Protein AF-A0A0Q9MGG8-F1 (afdb_monomer_lite)

Sequence (65 aa):
MEKHLKTIRSATSNRDRLPLQHDQAHAELVQVLCEAMAAQMPPADAAAAANMSLSELFNTLRKHG

Foldseek 3Di:
DVVLLVQLLVLLVVCPPDPVCVVVSLVSNLVSLVVCVVVVHDCCSSCVSNVHDSVVNVVSNVVVD

Structure (mmCIF, N/CA/C/O backbone):
data_AF-A0A0Q9MGG8-F1
#
_entry.id   AF-A0A0Q9MGG8-F1
#
loop_
_atom_site.group_PDB
_atom_site.id
_atom_site.type_symbol
_atom_site.label_atom_id
_atom_site.label_alt_id
_atom_site.label_comp_id
_atom_site.label_asym_id
_atom_site.label_entity_id
_atom_site.label_seq_id
_atom_site.pdbx_PDB_ins_code
_atom_site.Cartn_x
_atom_site.Cartn_y
_atom_site.Cartn_z
_atom_site.occupancy
_atom_site.B_iso_or_equiv
_atom_site.auth_seq_id
_atom_site.auth_comp_id
_atom_site.auth_asym_id
_atom_site.auth_atom_id
_atom_site.pdbx_PDB_model_num
ATOM 1 N N . MET A 1 1 ? 2.276 9.325 -14.099 1.00 59.12 1 MET A N 1
ATOM 2 C CA . MET A 1 1 ? 1.741 7.951 -13.970 1.00 59.12 1 MET A CA 1
ATOM 3 C C . MET A 1 1 ? 2.860 6.925 -13.761 1.00 59.12 1 MET A C 1
ATOM 5 O O . MET A 1 1 ? 2.934 6.350 -12.687 1.00 59.12 1 MET A O 1
ATOM 9 N N . GLU A 1 2 ? 3.806 6.770 -14.692 1.00 73.12 2 GLU A N 1
ATOM 10 C CA . GLU A 1 2 ? 4.869 5.742 -14.613 1.00 73.12 2 GLU A CA 1
ATOM 11 C C . GLU A 1 2 ? 5.775 5.808 -13.371 1.00 73.12 2 GLU A C 1
ATOM 13 O O . GLU A 1 2 ? 6.215 4.775 -12.868 1.00 73.12 2 GLU A O 1
ATOM 18 N N . LYS A 1 3 ? 6.035 7.015 -12.846 1.00 76.19 3 LYS A N 1
ATOM 19 C CA . LYS A 1 3 ? 6.843 7.212 -11.632 1.00 76.19 3 LYS A CA 1
ATOM 20 C C . LYS A 1 3 ? 6.250 6.475 -10.427 1.00 76.19 3 LYS A C 1
ATOM 22 O O . LYS A 1 3 ? 6.975 5.762 -9.749 1.00 76.19 3 LYS A O 1
ATOM 27 N N . HIS A 1 4 ? 4.941 6.593 -10.206 1.00 74.25 4 HIS A N 1
ATOM 28 C CA . HIS A 1 4 ? 4.273 5.943 -9.077 1.00 74.25 4 HIS A CA 1
ATOM 29 C C . HIS A 1 4 ? 4.223 4.424 -9.255 1.00 74.25 4 HIS A C 1
ATOM 31 O O . HIS A 1 4 ? 4.474 3.704 -8.300 1.00 74.25 4 HIS A O 1
ATOM 37 N N . LEU A 1 5 ? 4.010 3.925 -10.478 1.00 75.00 5 LEU A N 1
ATOM 38 C CA . LEU A 1 5 ? 4.021 2.482 -10.755 1.00 75.00 5 LEU A CA 1
ATOM 39 C C . LEU A 1 5 ? 5.381 1.846 -10.430 1.00 75.00 5 LEU A C 1
ATOM 41 O O . LEU A 1 5 ? 5.438 0.765 -9.846 1.00 75.00 5 LEU A O 1
ATOM 45 N N . LYS A 1 6 ? 6.484 2.529 -10.770 1.00 77.88 6 LYS A N 1
ATOM 46 C CA . LYS A 1 6 ? 7.835 2.085 -10.399 1.00 77.88 6 LYS A CA 1
ATOM 47 C C . LYS A 1 6 ? 8.035 2.096 -8.885 1.00 77.88 6 LYS A C 1
ATOM 49 O O . LYS A 1 6 ? 8.575 1.130 -8.355 1.00 77.88 6 LYS A O 1
ATOM 54 N N . THR A 1 7 ? 7.578 3.142 -8.197 1.00 79.44 7 THR A N 1
ATOM 55 C CA . THR A 1 7 ? 7.685 3.237 -6.734 1.00 79.44 7 THR A CA 1
ATOM 56 C C . THR A 1 7 ? 6.902 2.124 -6.036 1.00 79.44 7 THR A C 1
ATOM 58 O O . THR A 1 7 ? 7.457 1.461 -5.164 1.00 79.44 7 THR A O 1
ATOM 61 N N . ILE A 1 8 ? 5.662 1.858 -6.462 1.00 77.94 8 ILE A N 1
ATOM 62 C CA . ILE A 1 8 ? 4.828 0.785 -5.901 1.00 77.94 8 ILE A CA 1
ATOM 63 C C . ILE A 1 8 ? 5.517 -0.572 -6.091 1.00 77.94 8 ILE A C 1
ATOM 65 O O . ILE A 1 8 ? 5.665 -1.329 -5.136 1.00 77.94 8 ILE A O 1
ATOM 69 N N . ARG A 1 9 ? 6.012 -0.861 -7.301 1.00 75.75 9 ARG A N 1
ATOM 70 C CA . ARG A 1 9 ? 6.688 -2.132 -7.603 1.00 75.75 9 ARG A CA 1
ATOM 71 C C . ARG A 1 9 ? 7.948 -2.341 -6.755 1.00 75.75 9 ARG A C 1
ATOM 73 O O . ARG A 1 9 ? 8.211 -3.459 -6.306 1.00 75.75 9 ARG A O 1
ATOM 80 N N . SER A 1 10 ? 8.719 -1.278 -6.531 1.00 75.31 10 SER A N 1
ATOM 81 C CA . SER A 1 10 ? 9.899 -1.312 -5.662 1.00 75.31 10 SER A CA 1
ATOM 82 C C . SER A 1 10 ? 9.529 -1.559 -4.197 1.00 75.31 10 SER A C 1
ATOM 84 O O . SER A 1 10 ? 10.156 -2.402 -3.559 1.00 75.31 10 SER A O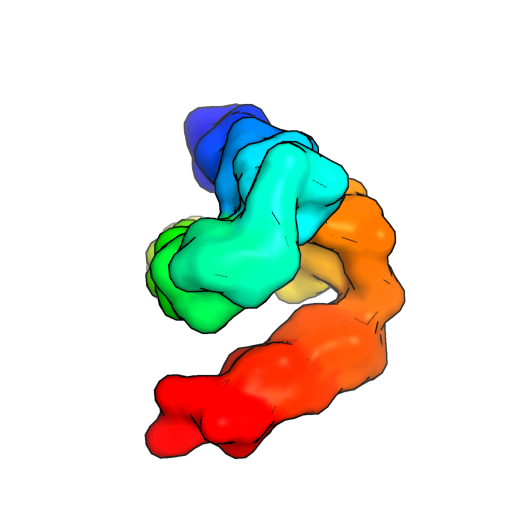 1
ATOM 86 N N . ALA A 1 11 ? 8.485 -0.899 -3.685 1.00 71.88 11 ALA A N 1
ATOM 87 C CA . ALA A 1 11 ? 7.986 -1.109 -2.324 1.00 71.88 11 ALA A CA 1
ATOM 88 C C . ALA A 1 11 ? 7.464 -2.544 -2.117 1.00 71.88 11 ALA A C 1
ATOM 90 O O . ALA A 1 11 ? 7.811 -3.196 -1.132 1.00 71.88 11 ALA A O 1
ATOM 91 N N . THR A 1 12 ? 6.725 -3.093 -3.089 1.00 70.56 12 THR A N 1
ATOM 92 C CA . THR A 1 12 ? 6.277 -4.496 -3.065 1.00 70.56 12 THR A CA 1
ATOM 93 C C . THR A 1 12 ? 7.446 -5.474 -3.081 1.00 70.56 12 THR A C 1
ATOM 95 O O . THR A 1 12 ? 7.437 -6.444 -2.332 1.00 70.56 12 THR A O 1
ATOM 98 N N . SER A 1 13 ? 8.480 -5.217 -3.886 1.00 68.44 13 SER A N 1
ATOM 99 C CA . SER A 1 13 ? 9.663 -6.091 -3.951 1.00 68.44 13 SER A CA 1
ATOM 100 C C . SER A 1 13 ? 10.478 -6.077 -2.652 1.00 68.44 13 SER A C 1
ATOM 102 O O . SER A 1 13 ? 11.132 -7.063 -2.321 1.00 68.44 13 SER A O 1
ATOM 104 N N . ASN A 1 14 ? 10.433 -4.975 -1.897 1.00 63.44 14 ASN A N 1
ATOM 105 C CA . ASN A 1 14 ? 11.090 -4.866 -0.594 1.00 63.44 14 ASN A CA 1
ATOM 106 C C . ASN A 1 14 ? 10.345 -5.627 0.514 1.00 63.44 14 ASN A C 1
ATOM 108 O O . ASN A 1 14 ? 10.973 -6.094 1.464 1.00 63.44 14 ASN A O 1
ATOM 112 N N . ARG A 1 15 ? 9.027 -5.811 0.369 1.00 58.94 15 ARG A N 1
ATOM 113 C CA . ARG A 1 15 ? 8.183 -6.555 1.316 1.00 58.94 15 ARG A CA 1
ATOM 114 C C . ARG A 1 15 ? 8.562 -8.037 1.434 1.00 58.94 15 ARG A C 1
ATOM 116 O O . ARG A 1 15 ? 8.365 -8.623 2.493 1.00 58.94 15 ARG A O 1
ATOM 123 N N . ASP A 1 16 ? 9.140 -8.620 0.385 1.00 56.53 16 ASP A N 1
ATOM 124 C CA . ASP A 1 16 ? 9.519 -10.041 0.338 1.00 56.53 16 ASP A CA 1
ATOM 125 C C . ASP A 1 16 ? 10.828 -10.348 1.092 1.00 56.53 16 ASP A C 1
ATOM 127 O O . ASP A 1 16 ? 11.169 -11.505 1.326 1.00 56.53 16 ASP A O 1
ATOM 131 N N . ARG A 1 17 ? 11.605 -9.321 1.476 1.00 54.31 17 ARG A N 1
ATOM 132 C CA . ARG A 1 17 ? 13.011 -9.525 1.849 1.00 54.31 17 ARG A CA 1
ATOM 133 C C . ARG A 1 17 ? 13.298 -9.801 3.322 1.00 54.31 17 ARG A C 1
ATOM 135 O O . ARG A 1 17 ? 14.319 -10.433 3.558 1.00 54.31 17 ARG A O 1
ATOM 142 N N . LEU A 1 18 ? 12.471 -9.415 4.303 1.00 49.69 18 LEU A N 1
ATOM 143 C CA . LEU A 1 18 ? 12.704 -9.755 5.725 1.00 49.69 18 LEU A CA 1
ATOM 144 C C . LEU A 1 18 ? 11.448 -9.577 6.612 1.00 49.69 18 LEU A C 1
ATOM 146 O O . LEU A 1 18 ? 10.765 -8.561 6.491 1.00 49.69 18 LEU A O 1
ATOM 150 N N . PRO A 1 19 ? 11.204 -10.462 7.604 1.00 50.94 19 PRO A N 1
ATOM 151 C CA . PRO A 1 19 ? 10.040 -10.381 8.500 1.00 50.94 19 PRO A CA 1
ATOM 152 C C . PRO A 1 19 ? 10.056 -9.163 9.441 1.00 50.94 19 PRO A C 1
ATOM 154 O O . PRO A 1 19 ? 9.000 -8.652 9.787 1.00 50.94 19 PRO A O 1
ATOM 157 N N . LEU A 1 20 ? 11.237 -8.647 9.807 1.00 51.03 20 LEU A N 1
ATOM 158 C CA . LEU A 1 20 ? 11.384 -7.429 10.625 1.00 51.03 20 LEU A CA 1
ATOM 159 C C . LEU A 1 20 ? 11.130 -6.130 9.841 1.00 51.03 20 LEU A C 1
ATOM 161 O O . LEU A 1 20 ? 10.841 -5.101 10.439 1.00 51.03 20 LEU A O 1
ATOM 165 N N . GLN A 1 21 ? 11.238 -6.171 8.511 1.00 55.31 21 GLN A N 1
ATOM 166 C CA . GLN A 1 21 ? 10.935 -5.036 7.633 1.00 55.31 21 GLN A CA 1
ATOM 167 C C . GLN A 1 21 ? 9.518 -5.110 7.070 1.00 55.31 21 GLN A C 1
ATOM 169 O O . GLN A 1 21 ? 9.119 -4.212 6.338 1.00 55.31 21 GLN A O 1
ATOM 174 N N . HIS A 1 22 ? 8.751 -6.151 7.400 1.00 59.59 22 HIS A N 1
ATOM 175 C CA . HIS A 1 22 ? 7.421 -6.338 6.841 1.00 59.59 22 HIS A CA 1
ATOM 176 C C . HIS A 1 22 ? 6.485 -5.188 7.237 1.00 59.59 22 HIS A C 1
ATOM 178 O O . HIS A 1 22 ? 5.780 -4.684 6.374 1.00 59.59 22 HIS A O 1
ATOM 184 N N . ASP A 1 23 ? 6.542 -4.697 8.480 1.00 64.88 23 ASP A N 1
ATOM 185 C CA . ASP A 1 23 ? 5.779 -3.515 8.912 1.00 64.88 23 ASP A CA 1
ATOM 186 C C . ASP A 1 23 ? 6.230 -2.222 8.215 1.00 64.88 23 ASP A C 1
ATOM 188 O O . ASP A 1 23 ? 5.396 -1.453 7.741 1.00 64.88 23 ASP A O 1
ATOM 192 N N . GLN A 1 24 ? 7.542 -2.002 8.081 1.00 67.31 24 GLN A N 1
ATOM 193 C CA . GLN A 1 24 ? 8.099 -0.815 7.419 1.00 67.31 24 GLN A CA 1
ATOM 194 C C . GLN A 1 24 ? 7.756 -0.796 5.922 1.00 67.31 24 GLN A C 1
ATOM 196 O O . GLN A 1 24 ? 7.231 0.190 5.413 1.00 67.31 24 GLN A O 1
ATOM 201 N N . ALA A 1 25 ? 7.991 -1.909 5.227 1.00 68.81 25 ALA A N 1
ATOM 202 C CA . ALA A 1 25 ? 7.679 -2.066 3.813 1.00 68.81 25 ALA A CA 1
ATOM 203 C C . ALA A 1 25 ? 6.166 -2.012 3.561 1.00 68.81 25 ALA A C 1
ATOM 205 O O . ALA A 1 25 ? 5.731 -1.541 2.511 1.00 68.81 25 ALA A O 1
ATOM 206 N N . HIS A 1 26 ? 5.347 -2.463 4.519 1.00 73.00 26 HIS A N 1
ATOM 207 C CA . HIS A 1 26 ? 3.897 -2.320 4.439 1.00 73.00 26 HIS A CA 1
ATOM 208 C C . HIS A 1 26 ? 3.460 -0.862 4.613 1.00 73.00 26 HIS A C 1
ATOM 210 O O . HIS A 1 26 ? 2.635 -0.392 3.834 1.00 73.00 26 HIS A O 1
ATOM 216 N N . ALA A 1 27 ? 4.054 -0.124 5.554 1.00 77.31 27 ALA A N 1
ATOM 217 C CA . ALA A 1 27 ? 3.801 1.304 5.730 1.00 77.31 27 ALA A CA 1
ATOM 218 C C . ALA A 1 27 ? 4.230 2.125 4.500 1.00 77.31 27 ALA A C 1
ATOM 220 O O . ALA A 1 27 ? 3.456 2.954 4.023 1.00 77.31 27 ALA A O 1
ATOM 221 N N . GLU A 1 28 ? 5.408 1.848 3.933 1.00 81.00 28 GLU A N 1
ATOM 222 C CA . GLU A 1 28 ? 5.871 2.479 2.689 1.00 81.00 28 GLU A CA 1
ATOM 223 C C . GLU A 1 28 ? 4.937 2.159 1.516 1.00 81.00 28 GLU A C 1
ATOM 225 O O . GLU A 1 28 ? 4.568 3.049 0.753 1.00 81.00 28 GLU A O 1
ATOM 230 N N . LEU A 1 29 ? 4.485 0.909 1.388 1.00 76.44 29 LEU A N 1
ATOM 231 C CA . LEU A 1 29 ? 3.520 0.525 0.361 1.00 76.44 29 LEU A CA 1
ATOM 232 C C . LEU A 1 29 ? 2.191 1.280 0.526 1.00 76.44 29 LEU A C 1
ATOM 234 O O . LEU A 1 29 ? 1.685 1.834 -0.446 1.00 76.44 29 LEU A O 1
ATOM 238 N N . VAL A 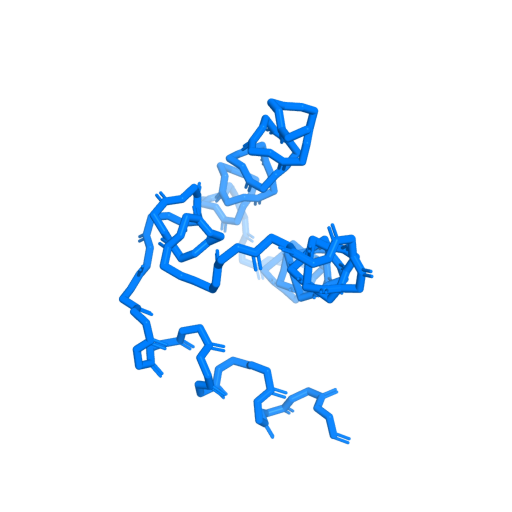1 30 ? 1.638 1.341 1.741 1.00 80.69 30 VAL A N 1
ATOM 239 C CA . VAL A 1 30 ? 0.403 2.088 2.039 1.00 80.69 30 VAL A CA 1
ATOM 240 C C . VAL A 1 30 ? 0.566 3.568 1.696 1.00 80.69 30 VAL A C 1
ATOM 242 O O . VAL A 1 30 ? -0.311 4.147 1.056 1.00 80.69 30 VAL A O 1
ATOM 245 N N . 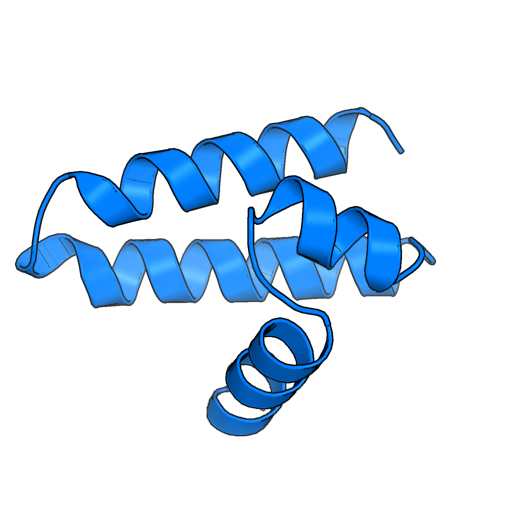GLN A 1 31 ? 1.698 4.172 2.061 1.00 82.06 31 GLN A N 1
ATOM 246 C CA . GLN A 1 31 ? 1.991 5.571 1.765 1.00 82.06 31 GLN A CA 1
ATOM 247 C C . GLN A 1 31 ? 2.027 5.832 0.255 1.00 82.06 31 GLN A C 1
ATOM 249 O O . GLN A 1 31 ? 1.339 6.729 -0.230 1.00 82.06 31 GLN A O 1
ATOM 254 N N . VAL A 1 32 ? 2.747 5.002 -0.502 1.00 82.19 32 VAL A N 1
ATOM 255 C CA . VAL A 1 32 ? 2.864 5.147 -1.960 1.00 82.19 32 VAL A CA 1
ATOM 256 C C . VAL A 1 32 ? 1.518 4.898 -2.654 1.00 82.19 32 VAL A C 1
ATOM 258 O O . VAL A 1 32 ? 1.196 5.574 -3.634 1.00 82.19 32 VAL A O 1
ATOM 261 N N . LEU A 1 33 ? 0.703 3.966 -2.149 1.00 79.31 33 LEU A N 1
ATOM 262 C CA . LEU A 1 33 ? -0.661 3.739 -2.636 1.00 79.31 33 LEU A CA 1
ATOM 263 C C . LEU A 1 33 ? -1.556 4.962 -2.386 1.00 79.31 33 LEU A C 1
ATOM 265 O O . LEU A 1 33 ? -2.274 5.384 -3.294 1.00 79.31 33 LEU A O 1
ATOM 269 N N . CYS A 1 34 ? -1.477 5.573 -1.202 1.00 81.12 34 CYS A N 1
ATOM 270 C CA . CYS A 1 34 ? -2.172 6.824 -0.895 1.00 81.12 34 CYS A CA 1
ATOM 271 C C . CYS A 1 34 ? -1.723 7.977 -1.804 1.00 81.12 34 CYS A C 1
ATOM 273 O O . CYS A 1 34 ? -2.571 8.690 -2.338 1.00 81.12 34 CYS A O 1
ATOM 275 N N . GLU A 1 35 ? -0.419 8.134 -2.048 1.00 82.31 35 GLU A N 1
ATOM 276 C CA . GLU A 1 35 ? 0.110 9.146 -2.972 1.00 82.31 35 GLU A CA 1
ATOM 277 C C . GLU A 1 35 ? -0.354 8.916 -4.417 1.00 82.31 35 GLU A C 1
ATOM 279 O O . GLU A 1 35 ? -0.693 9.865 -5.123 1.00 82.31 35 GLU A O 1
ATOM 284 N N . ALA A 1 36 ? -0.404 7.659 -4.864 1.00 80.31 36 ALA A N 1
ATOM 285 C CA . ALA A 1 36 ? -0.900 7.310 -6.191 1.00 80.31 36 ALA A CA 1
ATOM 286 C C . ALA A 1 36 ? -2.393 7.647 -6.343 1.00 80.31 36 ALA A C 1
ATOM 288 O O . ALA A 1 36 ? -2.788 8.245 -7.345 1.00 80.31 36 ALA A O 1
ATOM 289 N N . MET A 1 37 ? -3.217 7.334 -5.340 1.00 77.75 37 MET A N 1
ATOM 290 C CA . MET A 1 37 ? -4.639 7.698 -5.341 1.00 77.75 37 MET A CA 1
ATOM 291 C C . MET A 1 37 ? -4.851 9.216 -5.273 1.00 77.75 37 MET A C 1
ATOM 293 O O . MET A 1 37 ? -5.687 9.744 -6.005 1.00 77.75 37 MET A O 1
ATOM 297 N N . ALA A 1 38 ? -4.067 9.935 -4.461 1.00 79.88 38 ALA A N 1
ATOM 298 C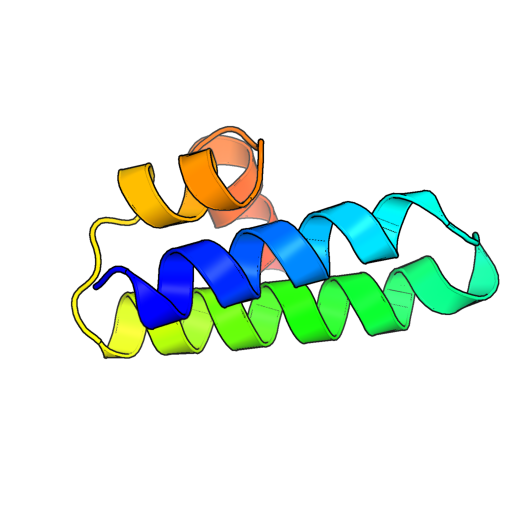 CA . ALA A 1 38 ? -4.088 11.399 -4.405 1.00 79.88 38 ALA A CA 1
ATOM 299 C C . ALA A 1 38 ? -3.691 12.035 -5.751 1.00 79.88 38 ALA A C 1
ATOM 301 O O . ALA A 1 38 ? -4.211 13.084 -6.128 1.00 79.88 38 ALA A O 1
ATOM 302 N N . ALA A 1 39 ? -2.831 11.363 -6.523 1.00 80.50 39 ALA A N 1
ATOM 303 C CA . ALA A 1 39 ? -2.488 11.724 -7.896 1.00 80.50 39 ALA A CA 1
ATOM 304 C C . ALA A 1 39 ? -3.554 11.313 -8.940 1.00 80.50 39 ALA A C 1
ATOM 306 O O . ALA A 1 39 ? -3.270 11.346 -10.139 1.00 80.50 39 ALA A O 1
ATOM 307 N N . GLN A 1 40 ? -4.766 10.936 -8.508 1.00 80.69 40 GLN A N 1
ATOM 308 C CA . GLN A 1 40 ? -5.880 10.472 -9.350 1.00 80.69 40 GLN A CA 1
ATOM 309 C C . GLN A 1 40 ? -5.547 9.216 -10.177 1.00 80.69 40 GLN A C 1
ATOM 311 O O . GLN A 1 40 ? -6.115 8.994 -11.247 1.00 80.69 40 GLN A O 1
ATOM 316 N N . MET A 1 41 ? -4.617 8.378 -9.704 1.00 80.19 41 MET A N 1
ATOM 317 C CA . MET A 1 41 ? -4.314 7.109 -10.360 1.00 80.19 41 MET A CA 1
ATOM 318 C C . MET A 1 41 ? -5.468 6.116 -10.168 1.00 80.19 41 MET A C 1
ATOM 320 O O . MET A 1 41 ? -6.005 6.016 -9.060 1.00 80.19 41 MET A O 1
ATOM 324 N N . PRO A 1 42 ? -5.824 5.327 -11.199 1.00 81.75 42 PRO A N 1
ATOM 325 C CA . PRO A 1 42 ? -6.801 4.267 -11.041 1.00 81.75 42 PRO A CA 1
ATOM 326 C C . PRO A 1 42 ? -6.331 3.271 -9.968 1.00 81.75 42 PRO A C 1
ATOM 328 O O . PRO A 1 42 ? -5.207 2.768 -10.048 1.00 81.75 42 PRO A O 1
ATOM 331 N N . PRO A 1 43 ? -7.177 2.921 -8.984 1.00 78.31 43 PRO A N 1
ATOM 332 C CA . PRO A 1 43 ? -6.808 1.957 -7.948 1.00 78.31 43 PRO A CA 1
ATOM 333 C C . PRO A 1 43 ? -6.496 0.568 -8.528 1.00 78.31 43 PRO A C 1
ATOM 335 O O . PRO A 1 43 ? -5.747 -0.193 -7.924 1.00 78.31 43 PRO A O 1
ATOM 338 N N . ALA A 1 44 ? -7.010 0.254 -9.723 1.00 81.25 44 ALA A N 1
ATOM 339 C CA . ALA A 1 44 ? -6.672 -0.960 -10.463 1.00 81.25 44 ALA A CA 1
ATOM 340 C C . ALA A 1 44 ? -5.194 -0.995 -10.894 1.00 81.25 44 ALA A C 1
AT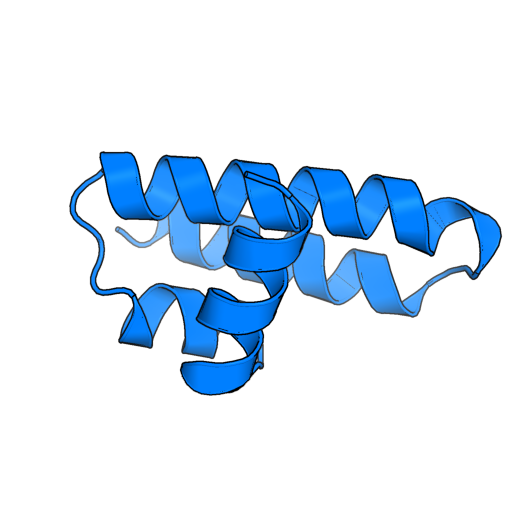OM 342 O O . ALA A 1 44 ? -4.532 -2.015 -10.717 1.00 81.25 44 ALA A O 1
ATOM 343 N N . ASP A 1 45 ? -4.658 0.122 -11.394 1.00 81.81 45 ASP A N 1
ATOM 344 C CA . ASP A 1 45 ? -3.246 0.251 -11.771 1.00 81.81 45 ASP A CA 1
ATOM 345 C C . ASP A 1 45 ? -2.328 0.211 -10.546 1.00 81.81 45 ASP A C 1
ATOM 347 O O . ASP A 1 45 ? -1.269 -0.417 -10.574 1.00 81.81 45 ASP A O 1
ATOM 351 N N . ALA A 1 46 ? -2.751 0.840 -9.447 1.00 79.44 46 ALA A N 1
ATOM 352 C CA . ALA A 1 46 ? -2.013 0.812 -8.191 1.00 79.44 46 ALA A CA 1
ATOM 353 C C . ALA A 1 46 ? -1.959 -0.608 -7.590 1.00 79.44 46 ALA A C 1
ATOM 355 O O . ALA A 1 46 ? -0.892 -1.059 -7.174 1.00 79.44 46 ALA A O 1
ATOM 356 N N . ALA A 1 47 ? -3.078 -1.343 -7.620 1.00 82.31 47 ALA A N 1
ATOM 357 C CA . ALA A 1 47 ? -3.153 -2.742 -7.193 1.00 82.31 47 ALA A CA 1
ATOM 358 C C . ALA A 1 47 ? -2.268 -3.651 -8.064 1.00 82.31 47 ALA A C 1
ATOM 360 O O . ALA A 1 47 ? -1.476 -4.441 -7.544 1.00 82.31 47 ALA A O 1
ATOM 361 N N . ALA A 1 48 ? -2.337 -3.480 -9.389 1.00 80.56 48 ALA A N 1
ATOM 362 C CA . ALA A 1 48 ? -1.521 -4.227 -10.341 1.00 80.56 48 ALA A CA 1
ATOM 363 C C . ALA A 1 48 ? -0.019 -3.955 -10.157 1.00 80.56 48 ALA A C 1
ATOM 365 O O . ALA A 1 48 ? 0.789 -4.883 -10.173 1.00 80.56 48 ALA A O 1
ATOM 366 N N . ALA A 1 49 ? 0.371 -2.699 -9.921 1.00 78.44 49 ALA A N 1
ATOM 367 C CA . ALA A 1 49 ? 1.758 -2.348 -9.620 1.00 78.44 49 ALA A CA 1
ATOM 368 C C . ALA A 1 49 ? 2.238 -2.953 -8.297 1.00 78.44 49 ALA A C 1
ATOM 370 O O . ALA A 1 49 ? 3.414 -3.300 -8.172 1.00 78.44 49 ALA A O 1
ATOM 371 N N . ALA A 1 50 ? 1.322 -3.102 -7.340 1.00 76.62 50 ALA A N 1
ATOM 372 C CA . ALA A 1 50 ? 1.583 -3.688 -6.039 1.00 76.62 50 ALA A CA 1
ATOM 373 C C . ALA A 1 50 ? 1.519 -5.228 -6.037 1.00 76.62 50 ALA A C 1
ATOM 375 O O . ALA A 1 50 ? 1.721 -5.832 -4.985 1.00 76.62 50 ALA A O 1
ATOM 376 N N . ASN A 1 51 ? 1.270 -5.852 -7.197 1.00 80.75 51 ASN A N 1
ATOM 377 C CA . ASN A 1 51 ? 1.072 -7.292 -7.374 1.00 80.75 51 ASN A CA 1
ATOM 378 C C . ASN A 1 51 ? 0.029 -7.881 -6.405 1.00 80.75 51 ASN A C 1
ATOM 380 O O . ASN A 1 51 ? 0.229 -8.950 -5.832 1.00 80.75 51 ASN A O 1
ATOM 384 N N . MET A 1 52 ? -1.067 -7.153 -6.191 1.00 80.06 52 MET A N 1
ATOM 385 C CA . MET A 1 52 ? -2.137 -7.521 -5.262 1.00 80.06 52 MET A CA 1
ATOM 386 C C . MET A 1 52 ? -3.506 -7.245 -5.871 1.00 80.06 52 MET A C 1
ATOM 388 O O . MET A 1 52 ? -3.652 -6.445 -6.796 1.00 80.06 52 MET A O 1
ATOM 392 N N . SER A 1 53 ? -4.528 -7.923 -5.358 1.00 83.56 53 SER A N 1
ATOM 393 C CA . SER A 1 53 ? -5.895 -7.732 -5.846 1.00 83.56 53 SER A CA 1
ATOM 394 C C . SER A 1 53 ? -6.454 -6.376 -5.405 1.00 83.56 53 SER A C 1
ATOM 396 O O . SER A 1 53 ? -6.120 -5.881 -4.331 1.00 83.56 53 SER A O 1
ATOM 398 N N . LEU A 1 54 ? -7.391 -5.802 -6.169 1.00 81.94 54 LEU A N 1
ATOM 399 C CA . LEU A 1 54 ? -8.128 -4.591 -5.761 1.00 81.94 54 LEU A CA 1
ATOM 400 C C . LEU A 1 54 ? -8.740 -4.737 -4.358 1.00 81.94 54 LEU A C 1
ATOM 402 O O . LEU A 1 54 ? -8.648 -3.829 -3.537 1.00 81.94 54 LEU A O 1
ATOM 406 N N . SER A 1 55 ? -9.315 -5.904 -4.057 1.00 82.75 55 SER A N 1
ATOM 407 C CA . SER A 1 55 ? -9.862 -6.218 -2.734 1.00 82.75 55 SER A CA 1
ATOM 408 C C . SER A 1 55 ? -8.799 -6.212 -1.633 1.00 82.75 55 SER A C 1
ATOM 410 O O . SER A 1 55 ? -9.077 -5.755 -0.528 1.00 82.75 55 SER A O 1
ATOM 412 N N . GLU A 1 56 ? -7.585 -6.688 -1.919 1.00 80.25 56 GLU A N 1
ATOM 413 C CA . GLU A 1 56 ? -6.468 -6.641 -0.972 1.00 80.25 56 GLU A CA 1
ATOM 414 C C . GLU A 1 56 ? -5.980 -5.212 -0.763 1.00 80.25 56 GLU A C 1
ATOM 416 O O . GLU A 1 56 ? -5.797 -4.815 0.382 1.00 80.25 56 GLU A O 1
ATOM 421 N N . LEU A 1 57 ? -5.873 -4.417 -1.831 1.00 82.69 57 LEU A N 1
ATOM 422 C CA . LEU A 1 57 ? -5.524 -2.998 -1.754 1.00 82.69 57 LEU A CA 1
ATOM 423 C C . LEU A 1 57 ? -6.502 -2.236 -0.851 1.00 82.69 57 LEU A C 1
ATOM 425 O O . LEU A 1 57 ? -6.077 -1.563 0.087 1.00 82.69 57 LEU A O 1
ATOM 429 N N . PHE A 1 58 ? -7.812 -2.393 -1.061 1.00 81.56 58 PHE A N 1
ATOM 430 C CA . PHE A 1 58 ? -8.813 -1.755 -0.202 1.00 81.56 58 PHE A CA 1
ATOM 431 C C . PHE A 1 58 ? -8.776 -2.284 1.232 1.00 81.56 58 PHE A C 1
ATOM 433 O O . PHE A 1 58 ? -8.945 -1.513 2.175 1.00 81.56 58 PHE A O 1
ATOM 440 N N . ASN A 1 59 ? -8.533 -3.580 1.426 1.00 83.44 59 ASN A N 1
ATOM 441 C CA . ASN A 1 59 ? -8.414 -4.158 2.761 1.00 83.44 59 ASN A CA 1
ATOM 442 C C . ASN A 1 59 ? -7.177 -3.631 3.507 1.00 83.44 59 ASN A C 1
ATOM 444 O O . ASN A 1 59 ? -7.253 -3.379 4.706 1.00 83.44 59 ASN A O 1
ATOM 448 N N . THR A 1 60 ? -6.064 -3.440 2.800 1.00 77.31 60 THR A N 1
ATOM 449 C CA . THR A 1 60 ? -4.823 -2.860 3.320 1.00 77.31 60 THR A CA 1
ATOM 450 C C . THR A 1 60 ? -5.010 -1.392 3.686 1.00 77.31 60 THR A C 1
ATOM 452 O O . THR A 1 60 ? -4.687 -1.014 4.808 1.00 77.31 60 THR A O 1
ATOM 455 N N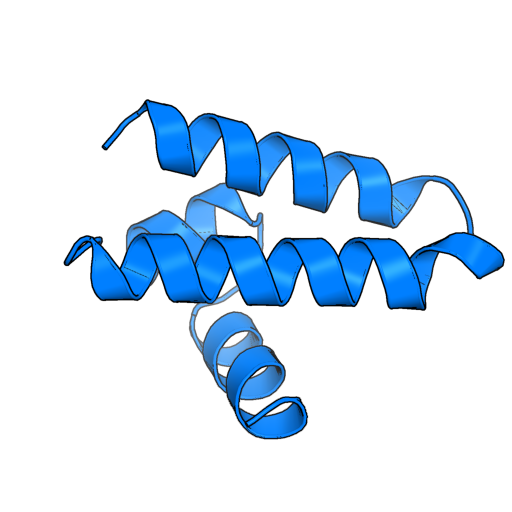 . LEU A 1 61 ? -5.620 -0.591 2.809 1.00 76.50 61 LEU A N 1
ATOM 456 C CA . LEU A 1 61 ? -5.952 0.805 3.110 1.00 76.50 61 LEU A CA 1
ATOM 457 C C . LEU A 1 61 ? -6.906 0.917 4.305 1.00 76.50 61 LEU A C 1
ATOM 459 O O . LEU A 1 61 ? -6.673 1.714 5.202 1.00 76.50 61 LEU A O 1
ATOM 463 N N . ARG A 1 62 ? -7.939 0.069 4.370 1.00 79.38 62 ARG A N 1
ATOM 464 C CA . ARG A 1 62 ? -8.911 0.047 5.475 1.00 79.38 62 ARG A CA 1
ATOM 465 C C . ARG A 1 62 ? -8.291 -0.324 6.824 1.00 79.38 62 ARG A C 1
ATOM 467 O O . ARG A 1 62 ? -8.807 0.085 7.853 1.00 79.38 62 ARG A O 1
ATOM 474 N N . LYS A 1 63 ? -7.234 -1.137 6.841 1.00 73.56 63 LYS A N 1
ATOM 475 C CA . LYS A 1 63 ? -6.521 -1.489 8.079 1.00 73.56 63 LYS A CA 1
ATOM 476 C C . LYS A 1 63 ? -5.601 -0.369 8.581 1.00 73.56 63 LYS A C 1
ATOM 478 O O . LYS A 1 63 ? -5.181 -0.439 9.730 1.00 73.56 63 LYS A O 1
ATOM 483 N N . HIS A 1 64 ? -5.283 0.610 7.732 1.00 63.88 64 HIS A N 1
ATOM 484 C CA . HIS A 1 64 ? -4.306 1.670 7.998 1.00 63.88 64 HIS A CA 1
ATOM 485 C C . HIS A 1 64 ? -4.868 3.102 7.925 1.00 63.88 64 HIS A C 1
ATOM 487 O O . HIS A 1 64 ? -4.104 4.043 8.138 1.00 63.88 64 HIS A O 1
ATOM 493 N N . GLY A 1 65 ? -6.156 3.277 7.617 1.00 54.44 65 GLY A N 1
ATOM 494 C CA . GLY A 1 65 ? -6.884 4.548 7.727 1.00 54.44 65 GLY A CA 1
ATOM 495 C C . GLY A 1 65 ? -7.673 4.620 9.022 1.00 54.44 65 GLY A C 1
ATOM 496 O O . GLY A 1 65 ? -7.767 5.737 9.569 1.00 54.44 65 GLY A O 1
#

Secondary structure (DSSP, 8-state):
-HHHHHHHHHHHHHHTS-GGGHHHHHHHHHHHHHHHHHTT--HHHHHHHTTS-HHHHHHHHHHH-

Radius of gyration: 10.77 Å; chains: 1; bounding box: 23×22×25 Å

pLDDT: mean 74.05, std 9.45, range [49.69, 83.56]